Protein AF-A0A6B2G9L0-F1 (afdb_monomer_lite)

Secondary structure (DSSP, 8-state):
--HHHHHHHHHHHHHHHHHHHHHT-HHHHHHHHHHHHHTT-S-S--EE-GGGGTBTB---HHHHHHHHHHHHHTT--EEE--TTTTTTHHHHHHHHHGGGS-GGG-EE-

Foldseek 3Di:
DPPVVVVVVVVVVVVVVLVVVCVVPVVSVVVVVVVVVVVLQQDPDAAEQLVQLQPPHDDDLVVVLVVVVVCLVVRHAEYEDDCPSNNCSSVVSCVVNCVVDDPSSHHYD

Sequence (109 aa):
MYMIDFLFLVDRIIYLLILIVAINNTSLICNLFMSTLLEKFKSKIGLGTASFGGCYGNIELEECKKIIRYAFENNINYIDTSVWYGNGKSESYLGHILKEYNRDQFIIS

Radius of gyration: 19.84 Å; chains: 1; bounding box: 50×38×35 Å

Structure (mmCIF, N/CA/C/O backbone):
data_AF-A0A6B2G9L0-F1
#
_entry.id   AF-A0A6B2G9L0-F1
#
loop_
_atom_site.group_PDB
_atom_site.id
_atom_site.type_symbol
_atom_site.label_atom_id
_atom_site.label_alt_id
_atom_site.label_comp_id
_atom_site.label_asym_id
_atom_site.label_entity_id
_atom_site.label_seq_id
_atom_site.pdbx_PDB_ins_code
_atom_site.Cartn_x
_atom_site.Cartn_y
_atom_site.Cartn_z
_atom_site.occupancy
_atom_site.B_iso_or_equiv
_atom_site.auth_seq_id
_atom_site.auth_comp_id
_atom_site.auth_asym_id
_atom_site.auth_atom_id
_atom_site.pdbx_PDB_model_num
ATOM 1 N N . MET A 1 1 ? -32.874 -22.650 16.308 1.00 43.78 1 MET A N 1
ATOM 2 C CA . MET A 1 1 ? -32.684 -21.774 15.132 1.00 43.78 1 MET A CA 1
ATOM 3 C C . MET A 1 1 ? -33.485 -20.467 15.266 1.00 43.78 1 MET A C 1
ATOM 5 O O . MET A 1 1 ? -34.124 -20.060 14.319 1.00 43.78 1 MET A O 1
ATOM 9 N N . TYR A 1 2 ? -33.448 -19.811 16.439 1.00 42.41 2 TYR A N 1
ATOM 10 C CA . TYR A 1 2 ? -34.086 -18.497 16.695 1.00 42.41 2 TYR A CA 1
ATOM 11 C C . TYR A 1 2 ? -33.177 -17.545 17.502 1.00 42.41 2 TYR A C 1
ATOM 13 O O . TYR A 1 2 ? -33.537 -16.409 17.777 1.00 42.41 2 TYR A O 1
ATOM 21 N N . MET A 1 3 ? -31.990 -18.012 17.911 1.00 39.47 3 MET A N 1
ATOM 22 C CA . MET A 1 3 ? -31.081 -17.266 18.790 1.00 39.47 3 MET A CA 1
ATOM 23 C C . MET A 1 3 ? -30.074 -16.402 18.008 1.00 39.47 3 MET A C 1
ATOM 25 O O . MET A 1 3 ? -29.495 -15.484 18.573 1.00 39.47 3 MET A O 1
ATOM 29 N N . ILE A 1 4 ? -29.883 -16.680 16.711 1.00 48.12 4 ILE A N 1
ATOM 30 C CA . ILE A 1 4 ? -28.964 -15.943 15.825 1.00 48.12 4 ILE A CA 1
ATOM 31 C C . ILE A 1 4 ? -29.627 -14.660 15.290 1.00 48.12 4 ILE A C 1
ATOM 33 O O . ILE A 1 4 ? -28.970 -13.626 15.205 1.00 48.12 4 ILE A O 1
ATOM 37 N N . ASP A 1 5 ? -30.938 -14.681 15.033 1.00 47.25 5 ASP A N 1
ATOM 38 C CA . ASP A 1 5 ? -31.673 -13.511 14.526 1.00 47.25 5 ASP A CA 1
ATOM 39 C C . ASP A 1 5 ? -31.867 -12.416 15.588 1.00 47.25 5 ASP A C 1
ATOM 41 O O . ASP A 1 5 ? -31.912 -11.229 15.265 1.00 47.25 5 ASP A O 1
ATOM 45 N N . PHE A 1 6 ? -31.932 -12.794 16.871 1.00 47.47 6 PHE A N 1
ATOM 46 C CA . PHE A 1 6 ? -32.083 -11.837 17.969 1.00 47.47 6 PHE A CA 1
ATOM 47 C C . PHE A 1 6 ? -30.814 -10.998 18.174 1.00 47.47 6 PHE A C 1
ATOM 49 O O . PHE A 1 6 ? -30.910 -9.793 18.383 1.00 47.47 6 PHE A O 1
ATOM 56 N N . LEU A 1 7 ? -29.628 -11.604 18.035 1.00 48.19 7 LEU A N 1
ATOM 57 C CA . LEU A 1 7 ? -28.348 -10.895 18.136 1.00 48.19 7 LEU A CA 1
ATOM 58 C C . LEU A 1 7 ? -28.216 -9.834 17.027 1.00 48.19 7 LEU A C 1
ATOM 60 O O . LEU A 1 7 ? -27.923 -8.677 17.305 1.00 48.19 7 LEU A O 1
ATOM 64 N N . PHE A 1 8 ? -28.575 -10.200 15.791 1.00 51.59 8 PHE A N 1
ATOM 65 C CA . PHE A 1 8 ? -28.580 -9.290 14.639 1.00 51.59 8 PHE A CA 1
ATOM 66 C C . PHE A 1 8 ? -29.572 -8.126 14.776 1.00 51.59 8 PHE A C 1
ATOM 68 O O . PHE A 1 8 ? -29.307 -7.018 14.300 1.00 51.59 8 PHE A O 1
ATOM 75 N N . LEU A 1 9 ? -30.734 -8.363 15.391 1.00 50.47 9 LEU A N 1
ATOM 76 C CA . LEU A 1 9 ? -31.745 -7.329 15.609 1.00 50.47 9 LEU A CA 1
ATOM 77 C C . LEU A 1 9 ? -31.321 -6.356 16.719 1.00 50.47 9 LEU A C 1
ATOM 79 O O . LEU A 1 9 ? -31.486 -5.146 16.564 1.00 50.47 9 LEU A O 1
ATOM 83 N N . VAL A 1 10 ? -30.731 -6.872 17.802 1.00 58.75 10 VAL A N 1
ATOM 84 C CA . VAL A 1 10 ? -30.173 -6.059 18.892 1.00 58.75 10 VAL A CA 1
ATOM 85 C C . VAL A 1 10 ? -29.017 -5.197 18.380 1.00 58.75 10 VAL A C 1
ATOM 87 O O . VAL A 1 10 ? -29.003 -3.998 18.655 1.00 58.75 10 VAL A O 1
ATOM 90 N N . ASP A 1 11 ? -28.133 -5.744 17.542 1.00 61.69 11 ASP A N 1
ATOM 91 C CA . ASP A 1 11 ? -27.038 -4.988 16.923 1.00 61.69 11 ASP A CA 1
ATOM 92 C C . ASP A 1 11 ? -27.546 -3.826 16.064 1.00 61.69 11 ASP A C 1
ATOM 94 O O . ASP A 1 11 ? -27.031 -2.712 16.156 1.00 61.69 11 ASP A O 1
ATOM 98 N N . ARG A 1 12 ? -28.605 -4.037 15.270 1.00 62.16 12 ARG A N 1
ATOM 99 C CA . ARG A 1 12 ? -29.211 -2.970 14.454 1.00 62.16 12 ARG A CA 1
ATOM 100 C C . ARG A 1 12 ? -29.889 -1.892 15.293 1.00 62.16 12 ARG A C 1
ATOM 102 O O . ARG A 1 12 ? -29.802 -0.721 14.934 1.00 62.16 12 ARG A O 1
ATOM 109 N N . ILE A 1 13 ? -30.548 -2.261 16.392 1.00 65.69 13 ILE A N 1
ATOM 110 C CA . ILE A 1 13 ? -31.203 -1.310 17.304 1.00 65.69 13 ILE A CA 1
ATOM 111 C C . ILE A 1 13 ? -30.158 -0.473 18.047 1.00 65.69 13 ILE A C 1
ATOM 113 O O . ILE A 1 13 ? -30.314 0.744 18.145 1.00 65.69 13 ILE A O 1
ATOM 117 N N . ILE A 1 14 ? -29.066 -1.095 18.502 1.00 66.62 14 ILE A N 1
ATOM 118 C CA . ILE A 1 14 ? -27.924 -0.399 19.107 1.00 66.62 14 ILE A CA 1
ATOM 119 C C . ILE A 1 14 ? -27.280 0.547 18.088 1.00 66.62 14 ILE A C 1
ATOM 121 O O . ILE A 1 14 ? -27.052 1.711 18.407 1.00 66.62 14 ILE A O 1
ATOM 125 N N . TYR A 1 15 ? -27.071 0.105 16.843 1.00 64.38 15 TYR A N 1
ATOM 126 C CA . TYR A 1 15 ? -26.552 0.962 15.771 1.00 64.38 15 TYR A CA 1
ATOM 127 C C . TYR A 1 15 ? -27.458 2.165 15.488 1.00 64.38 15 TYR A C 1
ATOM 129 O O . TYR A 1 15 ? -26.967 3.278 15.305 1.00 64.38 15 TYR A O 1
ATOM 137 N N . LEU A 1 16 ? -28.780 1.960 15.478 1.00 64.19 16 LEU A N 1
ATOM 138 C CA . LEU A 1 16 ? -29.762 3.022 15.257 1.00 64.19 16 LEU A CA 1
ATOM 139 C C . LEU A 1 16 ? -29.772 4.027 16.420 1.00 64.19 16 LEU A C 1
ATOM 141 O O . LEU A 1 16 ? -29.799 5.231 16.183 1.00 64.19 16 LEU A O 1
ATOM 145 N N . LEU A 1 17 ? -29.690 3.549 17.667 1.00 62.47 17 LEU A N 1
ATOM 146 C CA . LEU A 1 17 ? -29.576 4.381 18.872 1.00 62.47 17 LEU A CA 1
ATOM 147 C C . LEU A 1 17 ? -28.271 5.187 18.895 1.00 62.47 17 LEU A C 1
ATOM 149 O O . LEU A 1 17 ? -28.304 6.383 19.184 1.00 62.47 17 LEU A O 1
ATOM 153 N N . ILE A 1 18 ? -27.141 4.569 18.536 1.00 63.91 18 ILE A N 1
ATOM 154 C CA . ILE A 1 18 ? -25.848 5.253 18.394 1.00 63.91 18 ILE A CA 1
ATOM 155 C C . ILE A 1 18 ? -25.937 6.325 17.305 1.00 63.91 18 ILE A C 1
ATOM 157 O O . ILE A 1 18 ? -25.505 7.449 17.545 1.00 63.91 18 ILE A O 1
ATOM 161 N N . LEU A 1 19 ? -26.555 6.038 16.151 1.00 62.78 19 LEU A N 1
ATOM 162 C CA . LEU A 1 19 ? -26.770 7.037 15.098 1.00 62.78 19 LEU A CA 1
ATOM 163 C C . LEU A 1 19 ? -27.640 8.207 15.579 1.00 62.78 19 LEU A C 1
ATOM 165 O O . LEU A 1 19 ? -27.283 9.355 15.345 1.00 62.78 19 LEU A O 1
ATOM 169 N N . ILE A 1 20 ? -28.755 7.939 16.266 1.00 62.97 20 ILE A N 1
ATOM 170 C CA . ILE A 1 20 ? -29.685 8.970 16.762 1.00 62.97 20 ILE A CA 1
ATOM 171 C C . ILE A 1 20 ? -29.006 9.892 17.788 1.00 62.97 20 ILE A C 1
ATOM 173 O O . ILE A 1 20 ? -29.200 11.108 17.751 1.00 62.97 20 ILE A O 1
ATOM 177 N N . VAL A 1 21 ? -28.182 9.339 18.684 1.00 60.59 21 VAL A N 1
ATOM 178 C CA . VAL A 1 21 ? -27.403 10.125 19.658 1.00 60.59 21 VAL A CA 1
ATOM 179 C C . VAL A 1 21 ? -26.272 10.893 18.969 1.00 60.59 21 VAL A C 1
ATOM 181 O O . VAL A 1 21 ? -26.017 12.048 19.308 1.00 60.59 21 VAL A O 1
ATOM 184 N N . ALA A 1 22 ? -25.625 10.290 17.972 1.00 58.19 22 ALA A N 1
ATOM 185 C CA . ALA A 1 22 ? -24.538 10.916 17.234 1.00 58.19 22 ALA A CA 1
ATOM 186 C C . ALA A 1 22 ? -25.035 12.084 16.354 1.00 58.19 22 ALA A C 1
ATOM 188 O O . ALA A 1 22 ? -24.404 13.135 16.351 1.00 58.19 22 ALA A O 1
ATOM 189 N N . ILE A 1 23 ? -26.202 11.984 15.701 1.00 63.62 23 ILE A N 1
ATOM 190 C CA . ILE A 1 23 ? -26.787 13.055 14.858 1.00 63.62 23 ILE A CA 1
ATOM 191 C C . ILE A 1 23 ? -26.935 14.393 15.604 1.00 63.62 23 ILE A C 1
ATOM 193 O O . ILE A 1 23 ? -26.772 15.449 14.997 1.00 63.62 23 ILE A O 1
ATOM 197 N N . ASN A 1 24 ? -27.163 14.372 16.920 1.00 64.56 24 ASN A N 1
ATOM 198 C CA . ASN A 1 24 ? -27.297 15.587 17.733 1.00 64.56 24 ASN A CA 1
ATOM 199 C C . ASN A 1 24 ? -25.967 16.113 18.300 1.00 64.56 24 ASN A C 1
ATOM 201 O O . ASN A 1 24 ? -25.951 17.133 18.989 1.00 64.56 24 ASN A O 1
ATOM 205 N N . ASN A 1 25 ? -24.850 15.427 18.042 1.00 70.69 25 ASN A N 1
ATOM 206 C CA . ASN A 1 25 ? -23.536 15.808 18.535 1.00 70.69 25 ASN A CA 1
ATOM 207 C C . ASN A 1 25 ? -22.451 15.506 17.493 1.00 70.69 25 ASN A C 1
ATOM 209 O O . ASN A 1 25 ? -21.832 14.440 17.484 1.00 70.69 25 ASN A O 1
ATOM 213 N N . THR A 1 26 ? -22.177 16.494 16.642 1.00 73.44 26 THR A N 1
ATOM 214 C CA . THR A 1 26 ? -21.199 16.414 15.548 1.00 73.44 26 THR A CA 1
ATOM 215 C C . THR A 1 26 ? -19.819 15.946 16.018 1.00 73.44 26 THR A C 1
ATOM 217 O O . THR A 1 26 ? -19.146 15.207 15.306 1.00 73.44 26 THR A O 1
ATOM 220 N N . SER A 1 27 ? -19.406 16.308 17.240 1.00 77.00 27 SER A N 1
ATOM 221 C CA . SER A 1 27 ? -18.126 15.860 17.805 1.00 77.00 27 SER A CA 1
ATOM 222 C C . SER A 1 27 ? -18.099 14.355 18.096 1.00 77.00 27 SER A C 1
ATOM 224 O O . SER A 1 27 ? -17.088 13.697 17.857 1.00 77.00 27 SER A O 1
ATOM 226 N N . LEU A 1 28 ? -19.224 13.787 18.540 1.00 77.44 28 LEU A N 1
ATOM 227 C CA . LEU A 1 28 ? -19.356 12.359 18.809 1.00 77.44 28 LEU A CA 1
ATOM 228 C C . LEU A 1 28 ? -19.338 11.551 17.502 1.00 77.44 28 LEU A C 1
ATOM 230 O O . LEU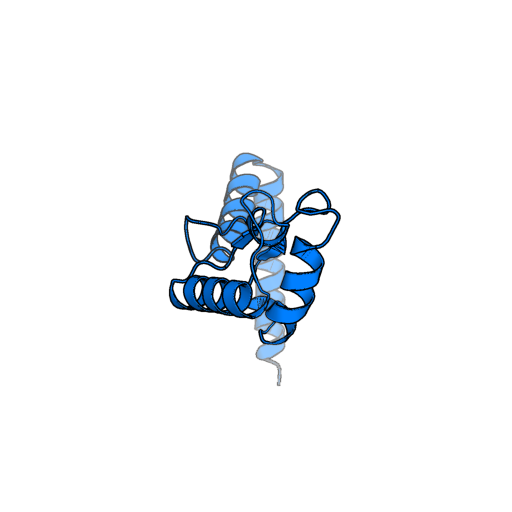 A 1 28 ? -18.645 10.538 17.441 1.00 77.44 28 LEU A O 1
ATOM 234 N N . ILE A 1 29 ? -20.008 12.033 16.442 1.00 77.62 29 ILE A N 1
ATOM 235 C CA . ILE A 1 29 ? -19.933 11.429 15.095 1.00 77.62 29 ILE A CA 1
ATOM 236 C C . ILE A 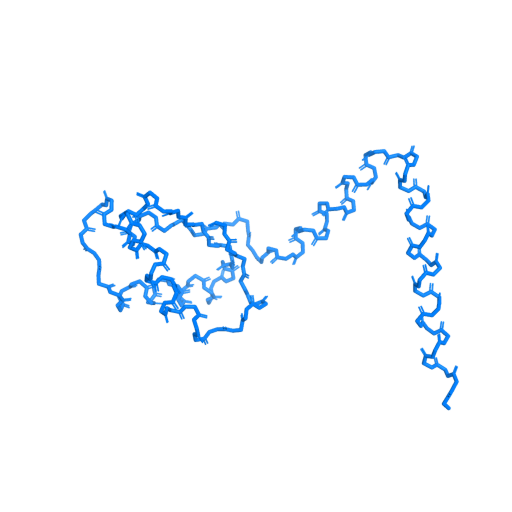1 29 ? -18.492 11.400 14.605 1.00 77.62 29 ILE A C 1
ATOM 238 O O . ILE A 1 29 ? -18.011 10.347 14.189 1.00 77.62 29 ILE A O 1
ATOM 242 N N . CYS A 1 30 ? -17.804 12.543 14.660 1.00 73.75 30 CYS A N 1
ATOM 243 C CA . CYS A 1 30 ? -16.421 12.637 14.215 1.00 73.75 30 CYS A CA 1
ATOM 244 C C . CYS A 1 30 ? -15.533 11.650 14.978 1.00 73.75 30 CYS A C 1
ATOM 246 O O . CYS A 1 30 ? -14.736 10.959 14.358 1.00 73.75 30 CYS A O 1
ATOM 248 N N . ASN A 1 31 ? -15.710 11.510 16.294 1.00 78.19 31 ASN A N 1
ATOM 249 C CA . ASN A 1 31 ? -14.911 10.582 17.094 1.00 78.19 31 ASN A CA 1
ATOM 250 C C . ASN A 1 31 ? -15.187 9.108 16.763 1.00 78.19 31 ASN A C 1
ATOM 252 O O . ASN A 1 31 ? -14.235 8.347 16.623 1.00 78.19 31 ASN A O 1
ATOM 256 N N . LEU A 1 32 ? -16.452 8.708 16.589 1.00 79.75 32 LEU A N 1
ATOM 257 C CA . LEU A 1 32 ? -16.825 7.340 16.188 1.00 79.75 32 LEU A CA 1
ATOM 258 C C . LEU A 1 32 ? -16.350 6.997 14.769 1.00 79.75 32 LEU A C 1
ATOM 260 O O . LEU A 1 32 ? -15.872 5.892 14.502 1.00 79.75 32 LEU A O 1
ATOM 264 N N . PHE A 1 33 ? -16.464 7.948 13.842 1.00 80.31 33 PHE A N 1
ATOM 265 C CA . PHE A 1 33 ? -15.959 7.777 12.484 1.00 80.31 33 PHE A CA 1
ATOM 266 C C . PHE A 1 33 ? -14.430 7.678 12.475 1.00 80.31 33 PHE A C 1
ATOM 268 O O . PHE A 1 33 ? -13.870 6.783 11.850 1.00 80.31 33 PHE A O 1
ATOM 275 N N . MET A 1 34 ? -13.741 8.544 13.220 1.00 77.62 34 MET A N 1
ATOM 276 C CA . MET A 1 34 ? -12.285 8.495 13.319 1.00 77.62 34 MET A CA 1
ATOM 277 C C . MET A 1 34 ? -11.799 7.230 14.025 1.00 77.62 34 MET A C 1
ATOM 279 O O . MET A 1 34 ? -10.812 6.662 13.576 1.00 77.62 34 MET A O 1
ATOM 283 N N . SER A 1 35 ? -12.473 6.739 15.071 1.00 79.88 35 SER A N 1
ATOM 284 C CA . SER A 1 35 ? -12.061 5.504 15.753 1.00 79.88 35 SER A CA 1
ATOM 285 C C . SER A 1 35 ? -12.161 4.291 14.829 1.00 79.88 35 SER A C 1
ATOM 287 O O . SER A 1 35 ? -11.197 3.544 14.695 1.00 79.88 35 SER A O 1
ATOM 289 N N . THR A 1 36 ? -13.277 4.150 14.112 1.00 80.75 36 THR A N 1
ATOM 290 C CA . THR A 1 36 ? -13.470 3.064 13.134 1.00 80.75 36 THR A CA 1
ATOM 291 C C . THR A 1 36 ? -12.524 3.167 11.938 1.00 80.75 36 THR A C 1
ATOM 293 O O . THR A 1 36 ? -12.093 2.150 11.394 1.00 80.75 36 THR A O 1
ATOM 296 N N . LEU A 1 37 ? -12.167 4.384 11.518 1.00 77.25 37 LEU A N 1
ATOM 297 C CA . LEU A 1 37 ? -11.182 4.588 10.460 1.00 77.25 37 LEU A CA 1
ATOM 298 C C . LEU A 1 37 ? -9.772 4.223 10.942 1.00 77.25 37 LEU A C 1
ATOM 300 O O . LEU A 1 37 ? -9.067 3.503 10.241 1.00 77.25 37 LEU A O 1
ATOM 304 N N . LEU A 1 38 ? -9.388 4.669 12.142 1.00 78.56 38 LEU A N 1
ATOM 305 C CA . LEU A 1 38 ? -8.084 4.403 12.754 1.00 78.56 38 LEU A CA 1
ATOM 306 C C . LEU A 1 38 ? -7.861 2.914 13.030 1.00 78.56 38 LEU A C 1
ATOM 308 O O . LEU A 1 38 ? -6.743 2.446 12.852 1.00 78.56 38 LEU A O 1
ATOM 312 N N . GLU A 1 39 ? -8.904 2.155 13.373 1.00 84.19 39 GLU A N 1
ATOM 313 C CA . GLU A 1 39 ? -8.826 0.693 13.533 1.00 84.19 39 GLU A CA 1
ATOM 314 C C . GLU A 1 39 ? -8.361 -0.037 12.262 1.00 84.19 39 GLU A C 1
ATOM 316 O O . GLU A 1 39 ? -7.801 -1.131 12.347 1.00 84.19 39 GLU A O 1
ATOM 321 N N . LYS A 1 40 ? -8.541 0.557 11.073 1.00 88.00 40 LYS A N 1
ATOM 322 C CA . LYS A 1 40 ? -8.049 -0.029 9.816 1.00 88.00 40 LYS A CA 1
ATOM 323 C C . LYS A 1 40 ? -6.545 0.167 9.618 1.00 88.00 40 LYS A C 1
ATOM 325 O O . LYS A 1 40 ? -5.923 -0.612 8.891 1.00 88.00 40 LYS A O 1
ATOM 330 N N . PHE A 1 41 ? -5.955 1.196 10.223 1.00 93.00 41 PHE A N 1
ATOM 331 C CA . PHE A 1 41 ? -4.526 1.480 10.117 1.00 93.00 41 PHE A CA 1
ATOM 332 C C . PHE A 1 41 ? -3.770 0.704 11.192 1.00 93.00 41 PHE A C 1
ATOM 334 O O . PHE A 1 41 ? -3.986 0.881 12.387 1.00 93.00 41 PHE A O 1
ATOM 341 N N . LYS A 1 42 ? -2.837 -0.145 10.767 1.00 94.12 42 LYS A N 1
ATOM 342 C CA . LYS A 1 42 ? -2.029 -0.969 11.677 1.00 94.12 42 LYS A CA 1
ATOM 343 C C . LYS A 1 42 ? -0.768 -0.260 12.175 1.00 94.12 42 LYS A C 1
ATOM 345 O O . LYS A 1 42 ?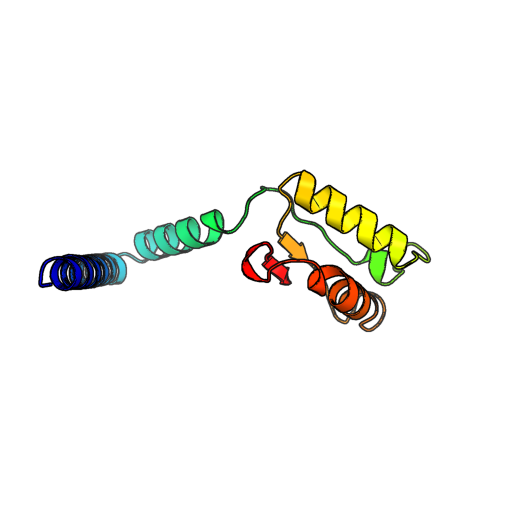 -0.122 -0.735 13.105 1.00 94.12 42 LYS A O 1
ATOM 350 N N . SER A 1 43 ? -0.428 0.881 11.580 1.00 94.75 43 SER A N 1
ATOM 351 C CA . SER A 1 43 ? 0.735 1.690 11.933 1.00 94.75 43 SER A CA 1
ATOM 352 C C . SER A 1 43 ? 0.408 3.179 11.860 1.00 94.75 43 SER A C 1
ATOM 354 O O . SER A 1 43 ? -0.442 3.607 11.082 1.00 94.75 43 SER A O 1
ATOM 356 N N . LYS A 1 44 ? 1.131 3.981 12.654 1.00 94.00 44 LYS A N 1
ATOM 357 C CA . LYS A 1 44 ? 1.142 5.451 12.544 1.00 94.00 44 LYS A CA 1
ATOM 358 C C . LYS A 1 44 ? 1.974 5.946 11.353 1.00 94.00 44 LYS A C 1
ATOM 360 O O . LYS A 1 44 ? 2.001 7.143 11.088 1.00 94.00 44 LYS A O 1
ATOM 365 N N . ILE A 1 45 ? 2.685 5.039 10.683 1.00 95.50 45 ILE A N 1
ATOM 366 C CA . ILE A 1 45 ? 3.534 5.300 9.521 1.00 95.50 45 ILE A CA 1
ATOM 367 C C . ILE A 1 45 ? 2.875 4.674 8.291 1.00 95.50 45 ILE A C 1
ATOM 369 O O . ILE A 1 45 ? 2.404 3.539 8.347 1.00 95.50 45 ILE A O 1
ATOM 373 N N . GLY A 1 46 ? 2.873 5.420 7.187 1.00 96.94 46 GLY A N 1
ATOM 374 C CA . GLY A 1 46 ? 2.474 4.959 5.859 1.00 96.94 46 GLY A CA 1
ATOM 375 C C . GLY A 1 46 ? 3.664 4.831 4.908 1.00 96.94 46 GLY A C 1
ATOM 376 O O . G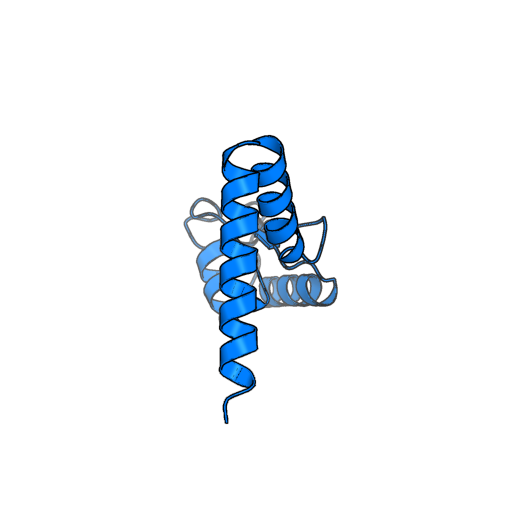LY A 1 46 ? 4.723 5.412 5.148 1.00 96.94 46 GLY A O 1
ATOM 377 N N . LEU A 1 47 ? 3.478 4.093 3.816 1.00 98.25 47 LEU A N 1
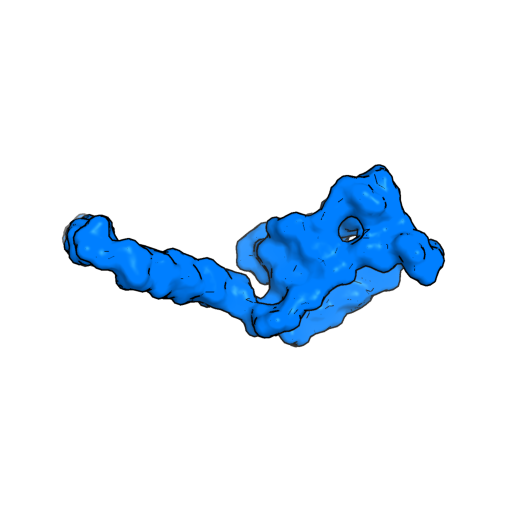ATOM 378 C CA . LEU A 1 47 ? 4.465 3.934 2.753 1.00 98.25 47 LEU A CA 1
ATOM 379 C C . LEU A 1 47 ? 4.093 4.792 1.536 1.00 98.25 47 LEU A C 1
ATOM 381 O O . LEU A 1 47 ? 3.127 4.493 0.841 1.00 98.25 47 LEU A O 1
ATOM 385 N N . GLY A 1 48 ? 4.891 5.821 1.248 1.00 98.00 48 GLY A N 1
ATOM 386 C CA . GLY A 1 48 ? 4.795 6.584 -0.000 1.00 98.00 48 GLY A CA 1
ATOM 387 C C . GLY A 1 48 ? 5.559 5.911 -1.141 1.00 98.00 48 GLY A C 1
ATOM 388 O O . GLY A 1 48 ? 6.673 5.424 -0.942 1.00 98.00 48 GLY A O 1
ATOM 389 N N . THR A 1 49 ? 4.984 5.902 -2.346 1.00 98.12 49 THR A N 1
ATOM 390 C CA . THR A 1 49 ? 5.507 5.117 -3.485 1.00 98.12 49 THR A CA 1
ATOM 391 C C . THR A 1 49 ? 5.964 5.955 -4.684 1.00 98.12 49 THR A C 1
ATOM 393 O O . THR A 1 49 ? 6.102 5.440 -5.795 1.00 98.12 49 THR A O 1
ATOM 396 N N . ALA A 1 50 ? 6.273 7.241 -4.489 1.00 97.19 50 ALA A N 1
ATOM 397 C CA . ALA A 1 50 ? 6.830 8.095 -5.547 1.00 97.19 50 ALA A CA 1
ATOM 398 C C . ALA A 1 50 ? 8.137 7.533 -6.145 1.00 97.19 50 ALA A C 1
ATOM 400 O O . ALA A 1 50 ? 8.364 7.596 -7.355 1.00 97.19 50 ALA A O 1
ATOM 401 N N . SER A 1 51 ? 8.975 6.898 -5.317 1.00 96.81 51 SER A N 1
ATOM 402 C CA . SER A 1 51 ? 10.202 6.222 -5.758 1.00 96.81 51 SER A CA 1
ATOM 403 C C . SER A 1 51 ? 9.940 5.090 -6.756 1.00 96.81 51 SER A C 1
ATOM 405 O O . SER A 1 51 ? 10.753 4.886 -7.652 1.00 96.81 51 SER A O 1
ATOM 407 N N . PHE A 1 52 ? 8.790 4.409 -6.683 1.00 97.81 52 PHE A N 1
ATOM 408 C CA . PHE A 1 52 ? 8.434 3.325 -7.612 1.00 97.81 52 PHE A CA 1
ATOM 409 C C . PHE A 1 52 ? 8.164 3.866 -9.022 1.00 97.81 52 PHE A C 1
ATOM 411 O O . PHE A 1 52 ? 8.441 3.205 -10.024 1.00 97.81 52 PHE A O 1
ATOM 418 N N . GLY A 1 53 ? 7.694 5.114 -9.100 1.00 95.44 53 GLY A N 1
ATOM 419 C CA . GLY A 1 53 ? 7.545 5.864 -10.343 1.00 95.44 53 GLY A CA 1
ATOM 420 C C . GLY A 1 53 ? 8.868 6.324 -10.963 1.00 95.44 53 GLY A C 1
ATOM 421 O O . GLY A 1 53 ? 8.878 6.781 -12.102 1.00 95.44 53 GLY A O 1
ATOM 422 N N . GLY A 1 54 ? 9.990 6.187 -10.253 1.00 94.56 54 GLY A N 1
ATOM 423 C CA . GLY A 1 54 ? 11.306 6.616 -10.720 1.00 94.56 54 GLY A CA 1
ATOM 424 C C . GLY A 1 54 ? 11.680 8.057 -10.358 1.00 94.56 54 GLY A C 1
ATOM 425 O O . GLY A 1 54 ? 12.673 8.564 -10.874 1.00 94.56 54 GLY A O 1
ATOM 426 N N . CYS A 1 55 ? 10.932 8.718 -9.461 1.00 91.19 55 CYS A N 1
ATOM 427 C CA . CYS A 1 55 ? 11.190 10.107 -9.046 1.00 91.19 55 CYS A CA 1
ATOM 428 C C . CYS A 1 55 ? 12.600 10.339 -8.472 1.00 91.19 55 CYS A C 1
ATOM 430 O O . CYS A 1 55 ? 13.088 11.465 -8.497 1.00 91.19 55 CYS A O 1
ATOM 432 N N . TYR A 1 56 ? 13.254 9.285 -7.978 1.00 92.25 56 TYR A N 1
ATOM 433 C CA . TYR A 1 56 ? 14.586 9.338 -7.365 1.00 92.25 56 TYR A CA 1
ATOM 434 C C . TYR A 1 56 ? 15.589 8.392 -8.041 1.00 92.25 56 TYR A C 1
ATOM 436 O O . TYR A 1 56 ? 16.573 7.985 -7.429 1.00 92.25 56 TYR A O 1
ATOM 444 N N . GLY A 1 57 ? 15.334 8.026 -9.298 1.00 93.19 57 GLY A N 1
ATOM 445 C CA . GLY A 1 57 ? 16.110 7.031 -10.036 1.00 93.19 57 GLY A CA 1
ATOM 446 C C . GLY A 1 57 ? 15.318 5.756 -10.305 1.00 93.19 57 GLY A C 1
ATOM 447 O O . GLY A 1 57 ? 14.259 5.518 -9.726 1.00 93.19 57 GLY A O 1
ATOM 448 N N . ASN A 1 58 ? 15.818 4.942 -11.235 1.00 92.81 58 ASN A N 1
ATOM 449 C CA . ASN A 1 58 ? 15.140 3.712 -11.624 1.00 92.81 58 ASN A CA 1
ATOM 450 C C . ASN A 1 58 ? 15.192 2.669 -10.506 1.00 92.81 58 ASN A C 1
ATOM 452 O O . ASN A 1 58 ? 16.242 2.415 -9.924 1.00 92.81 58 ASN A O 1
ATOM 456 N N . ILE A 1 59 ? 14.049 2.027 -10.280 1.00 96.69 59 ILE A N 1
ATOM 457 C CA . ILE A 1 59 ? 13.891 0.884 -9.389 1.00 96.69 59 ILE A CA 1
ATOM 458 C C . ILE A 1 59 ? 13.192 -0.248 -10.144 1.00 96.69 59 ILE A C 1
ATOM 460 O O . ILE A 1 59 ? 12.279 -0.024 -10.951 1.00 96.69 59 ILE A O 1
ATOM 464 N N . GLU A 1 60 ? 13.666 -1.467 -9.919 1.00 97.25 60 GLU A N 1
ATOM 465 C CA . GLU A 1 60 ? 13.107 -2.672 -10.521 1.00 97.25 60 GLU A CA 1
ATOM 466 C C . GLU A 1 60 ? 11.902 -3.178 -9.724 1.00 97.25 60 GLU A C 1
ATOM 468 O O . GLU A 1 60 ? 11.819 -3.002 -8.507 1.00 97.25 60 GLU A O 1
ATOM 473 N N . LEU A 1 61 ? 10.972 -3.849 -10.409 1.00 97.69 61 LEU A N 1
ATOM 474 C CA . LEU A 1 61 ? 9.742 -4.368 -9.803 1.00 97.69 61 LEU A CA 1
ATOM 475 C C . LEU A 1 61 ? 10.018 -5.300 -8.612 1.00 97.69 61 LEU A C 1
ATOM 477 O O . LEU A 1 61 ? 9.316 -5.239 -7.606 1.00 97.69 61 LEU A O 1
ATOM 481 N N . GLU A 1 62 ? 11.048 -6.143 -8.709 1.00 98.00 62 GLU A N 1
ATOM 482 C CA . GLU A 1 62 ? 11.422 -7.070 -7.635 1.00 98.00 62 GLU A CA 1
ATOM 483 C C . GLU A 1 62 ? 11.923 -6.349 -6.379 1.00 98.00 62 GLU A 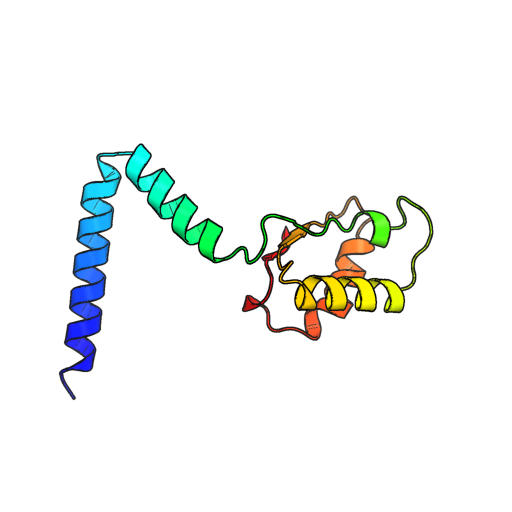C 1
ATOM 485 O O . GLU A 1 62 ? 11.679 -6.805 -5.264 1.00 98.00 62 GLU A O 1
ATOM 490 N N . GLU A 1 63 ? 12.557 -5.186 -6.523 1.00 98.19 63 GLU A N 1
ATOM 491 C CA . GLU A 1 63 ? 12.960 -4.388 -5.366 1.00 98.19 63 GLU A CA 1
ATOM 492 C C . GLU A 1 63 ? 11.744 -3.716 -4.716 1.00 98.19 63 GLU A C 1
ATOM 494 O O . GLU A 1 63 ? 11.588 -3.748 -3.495 1.00 98.19 63 GLU A O 1
ATOM 499 N N . CYS A 1 64 ? 10.803 -3.218 -5.526 1.00 98.25 64 CYS A N 1
ATOM 500 C CA . CYS A 1 64 ? 9.516 -2.732 -5.030 1.00 98.25 64 CYS A CA 1
ATOM 501 C C . CYS A 1 64 ? 8.746 -3.820 -4.260 1.00 98.25 64 CYS A C 1
ATOM 503 O O . CYS A 1 64 ? 8.190 -3.531 -3.200 1.00 98.25 64 CYS A O 1
ATOM 505 N N . LYS A 1 65 ? 8.752 -5.078 -4.731 1.00 98.50 65 LYS A N 1
ATOM 506 C CA . LYS A 1 65 ? 8.148 -6.217 -4.011 1.00 98.50 65 LYS A CA 1
ATOM 507 C C . LYS A 1 65 ? 8.753 -6.414 -2.628 1.00 98.50 65 LYS A C 1
ATOM 509 O O . LYS A 1 65 ? 8.010 -6.577 -1.661 1.00 98.50 65 LYS A O 1
ATOM 514 N N . LYS A 1 66 ? 10.086 -6.377 -2.513 1.00 98.56 66 LYS A N 1
ATOM 515 C CA . LYS A 1 66 ? 10.775 -6.507 -1.218 1.00 98.56 66 LYS A CA 1
ATOM 516 C C . LYS A 1 66 ? 10.376 -5.391 -0.257 1.00 98.56 66 LYS A C 1
ATOM 518 O O . LYS A 1 66 ? 10.115 -5.673 0.908 1.00 98.56 66 LYS A O 1
ATOM 523 N N . ILE A 1 67 ? 10.270 -4.154 -0.748 1.00 98.31 67 ILE A N 1
ATOM 524 C CA . ILE A 1 67 ? 9.837 -3.003 0.058 1.00 98.31 67 ILE A CA 1
ATOM 525 C C . ILE A 1 67 ? 8.406 -3.204 0.575 1.00 98.31 67 ILE A C 1
ATOM 527 O O . ILE A 1 67 ? 8.162 -3.013 1.765 1.00 98.31 67 ILE A O 1
ATOM 531 N N . ILE A 1 68 ? 7.472 -3.632 -0.284 1.00 98.38 68 ILE A N 1
ATOM 532 C CA . ILE A 1 68 ? 6.083 -3.909 0.124 1.00 98.38 68 ILE A CA 1
ATOM 533 C C . ILE A 1 68 ? 6.020 -5.040 1.152 1.00 98.38 68 ILE A C 1
ATOM 535 O O . ILE A 1 68 ? 5.365 -4.891 2.184 1.00 98.38 68 ILE A O 1
ATOM 539 N N . ARG A 1 69 ? 6.741 -6.144 0.920 1.00 98.38 69 ARG A N 1
ATOM 540 C CA . ARG A 1 69 ? 6.819 -7.249 1.882 1.00 98.38 69 ARG A CA 1
ATOM 541 C C . ARG A 1 69 ? 7.331 -6.765 3.238 1.00 98.38 69 ARG A C 1
ATOM 543 O O . ARG A 1 69 ? 6.682 -7.020 4.247 1.00 98.38 69 ARG A O 1
ATOM 550 N N . TYR A 1 70 ? 8.439 -6.026 3.250 1.00 98.38 70 TYR A N 1
ATOM 551 C CA . TYR A 1 70 ? 9.022 -5.486 4.475 1.00 98.38 70 TYR A CA 1
ATOM 552 C C . TYR A 1 70 ? 8.055 -4.547 5.210 1.00 98.38 70 TYR A C 1
ATOM 554 O O . TYR A 1 70 ? 7.934 -4.614 6.433 1.00 98.38 70 TYR A O 1
ATOM 562 N N . ALA A 1 71 ? 7.327 -3.695 4.480 1.00 98.19 71 ALA A N 1
ATOM 563 C CA . ALA A 1 71 ? 6.313 -2.821 5.062 1.00 98.19 71 ALA A CA 1
ATOM 564 C C . ALA A 1 71 ? 5.212 -3.631 5.771 1.00 98.19 71 ALA A C 1
ATOM 566 O O . ALA A 1 71 ? 4.902 -3.364 6.933 1.00 98.19 71 ALA A O 1
ATOM 567 N N . PHE A 1 72 ? 4.680 -4.668 5.119 1.00 97.69 72 PHE A N 1
ATOM 568 C CA . PHE A 1 72 ? 3.635 -5.518 5.697 1.00 97.69 72 PHE A CA 1
ATOM 569 C C . PHE A 1 72 ? 4.123 -6.342 6.893 1.00 97.69 72 PHE A C 1
ATOM 571 O O . PHE A 1 72 ? 3.405 -6.432 7.889 1.00 97.69 72 PHE A O 1
ATOM 578 N N . GLU A 1 73 ? 5.349 -6.871 6.848 1.00 97.56 73 GLU A N 1
ATOM 579 C CA . GLU A 1 73 ? 5.993 -7.550 7.986 1.00 97.56 73 GLU A CA 1
ATOM 580 C C . GLU A 1 73 ? 6.144 -6.627 9.209 1.00 97.56 73 GLU A C 1
ATOM 582 O O . GLU A 1 73 ? 6.107 -7.092 10.347 1.00 97.56 73 GLU A O 1
ATOM 587 N N . ASN A 1 74 ? 6.234 -5.312 8.990 1.00 97.62 74 ASN A N 1
ATOM 588 C CA . ASN A 1 74 ? 6.337 -4.290 10.034 1.00 97.62 74 ASN A CA 1
ATOM 589 C C . ASN A 1 74 ? 5.008 -3.562 10.319 1.00 97.62 74 ASN A C 1
ATOM 591 O O . ASN A 1 74 ? 5.008 -2.459 10.867 1.00 97.62 74 ASN A O 1
ATOM 595 N N . ASN A 1 75 ? 3.864 -4.166 9.975 1.00 96.38 75 ASN A N 1
ATOM 596 C CA . ASN A 1 75 ? 2.517 -3.622 10.205 1.00 96.38 75 ASN A CA 1
ATOM 597 C C . ASN A 1 75 ? 2.219 -2.278 9.503 1.00 96.38 75 ASN A C 1
ATOM 599 O O . ASN A 1 75 ? 1.250 -1.601 9.845 1.00 96.38 75 ASN A O 1
ATOM 603 N N . ILE A 1 76 ? 3.001 -1.884 8.497 1.00 98.12 76 ILE A N 1
ATOM 604 C CA . ILE A 1 76 ? 2.723 -0.706 7.667 1.00 98.12 76 ILE A CA 1
ATOM 605 C C . ILE A 1 76 ? 1.778 -1.136 6.551 1.00 98.12 76 ILE A C 1
ATOM 607 O O . ILE A 1 76 ? 2.207 -1.711 5.559 1.00 98.12 76 ILE A O 1
ATOM 611 N N . ASN A 1 77 ? 0.482 -0.874 6.715 1.00 97.06 77 ASN A N 1
ATOM 612 C CA . ASN A 1 77 ? -0.545 -1.318 5.771 1.00 97.06 77 ASN A CA 1
ATOM 613 C C . ASN A 1 77 ? -1.194 -0.191 4.955 1.00 97.06 77 ASN A C 1
ATOM 615 O O . ASN A 1 77 ? -2.089 -0.474 4.163 1.00 97.06 77 ASN A O 1
ATOM 619 N N . TYR A 1 78 ? -0.775 1.060 5.146 1.00 97.94 78 TYR A N 1
ATOM 620 C CA . TYR A 1 78 ? -1.213 2.189 4.328 1.00 97.94 78 TYR A CA 1
ATOM 621 C C . TYR A 1 78 ? -0.181 2.493 3.247 1.00 97.94 78 TYR A C 1
ATOM 623 O O . TYR A 1 78 ? 0.986 2.737 3.561 1.00 97.94 78 TYR A O 1
ATOM 631 N N . ILE A 1 79 ? -0.620 2.476 1.992 1.00 98.38 79 ILE A N 1
ATOM 632 C CA . ILE A 1 79 ? 0.202 2.711 0.807 1.00 98.38 79 ILE A CA 1
ATOM 633 C C . ILE A 1 79 ? -0.363 3.923 0.065 1.00 98.38 79 ILE A C 1
ATOM 635 O O . ILE A 1 79 ? -1.528 3.922 -0.318 1.00 98.38 79 ILE A O 1
ATOM 639 N N . ASP A 1 80 ? 0.472 4.933 -0.151 1.00 98.38 80 ASP A N 1
ATOM 640 C CA . ASP A 1 80 ? 0.144 6.130 -0.928 1.00 98.38 80 ASP A CA 1
ATOM 641 C C . ASP A 1 80 ? 0.765 6.035 -2.323 1.00 98.38 80 ASP A C 1
ATOM 643 O O . ASP A 1 80 ? 1.968 5.764 -2.465 1.00 98.38 80 ASP A O 1
ATOM 647 N N . THR A 1 81 ? -0.048 6.248 -3.356 1.00 98.19 81 THR A N 1
ATOM 648 C CA . THR A 1 81 ? 0.389 6.314 -4.749 1.00 98.19 81 THR A CA 1
ATOM 649 C C . THR A 1 81 ? -0.327 7.428 -5.516 1.00 98.19 81 THR A C 1
ATOM 651 O O . THR A 1 81 ? -1.161 8.152 -4.987 1.00 98.19 81 THR A O 1
ATOM 654 N N . SER A 1 82 ? 0.059 7.642 -6.772 1.00 97.50 82 SER A N 1
ATOM 655 C CA . SER A 1 82 ? -0.563 8.642 -7.636 1.00 97.50 82 SER A CA 1
ATOM 656 C C . SER A 1 82 ? -0.221 8.379 -9.095 1.00 97.50 82 SER A C 1
ATOM 658 O O . SER A 1 82 ? 0.905 7.985 -9.413 1.00 97.50 82 SER A O 1
ATOM 660 N N . VAL A 1 83 ? -1.132 8.739 -10.000 1.00 96.62 83 VAL A N 1
ATOM 661 C CA . VAL A 1 83 ? -0.864 8.804 -11.445 1.00 96.62 83 VAL A CA 1
ATOM 662 C C . VAL A 1 83 ? 0.364 9.666 -11.774 1.00 96.62 83 VAL A C 1
ATOM 664 O O . VAL A 1 83 ? 1.095 9.383 -12.723 1.00 96.62 83 VAL A O 1
ATOM 667 N N . TRP A 1 84 ? 0.665 10.683 -10.961 1.00 96.56 84 TRP A N 1
ATOM 668 C CA . TRP A 1 84 ? 1.829 11.551 -11.166 1.00 96.56 84 TRP A CA 1
ATOM 669 C C . TRP A 1 84 ? 3.162 10.879 -10.822 1.00 96.56 84 TRP A C 1
ATOM 671 O O . TRP A 1 84 ? 4.219 11.349 -11.248 1.00 96.56 84 TRP A O 1
ATOM 681 N N . TYR A 1 85 ? 3.146 9.754 -10.107 1.00 97.00 85 TYR A N 1
ATOM 682 C CA . TYR A 1 85 ? 4.349 9.009 -9.752 1.00 97.00 85 TYR A CA 1
ATOM 683 C C . TYR A 1 85 ? 4.793 8.145 -10.937 1.00 97.00 85 TYR A C 1
ATOM 685 O O . TYR A 1 85 ? 4.475 6.956 -11.049 1.00 97.00 85 TYR A O 1
ATOM 693 N N . GLY A 1 86 ? 5.546 8.769 -11.845 1.00 94.44 86 GLY A N 1
ATOM 694 C CA . GLY A 1 86 ? 6.064 8.116 -13.045 1.00 94.44 86 GLY A CA 1
ATOM 695 C C . GLY A 1 86 ? 4.996 7.853 -14.105 1.00 94.44 86 GLY A C 1
ATOM 696 O O . GLY A 1 86 ? 5.059 6.821 -14.768 1.00 94.44 86 GLY A O 1
ATOM 697 N N . ASN A 1 87 ? 4.008 8.747 -14.245 1.00 95.75 87 ASN A N 1
ATOM 698 C CA . ASN A 1 87 ? 2.921 8.646 -15.230 1.00 95.75 87 ASN A CA 1
ATOM 699 C C . ASN A 1 87 ? 2.173 7.294 -15.160 1.00 95.75 87 ASN A C 1
ATOM 701 O O . ASN A 1 87 ? 2.057 6.578 -16.153 1.00 95.75 87 ASN A O 1
ATOM 705 N N . GLY A 1 88 ? 1.749 6.908 -13.952 1.00 96.19 88 GLY A N 1
ATOM 706 C CA . GLY A 1 88 ? 1.067 5.640 -13.661 1.00 96.19 88 GLY A CA 1
ATOM 707 C C . GLY A 1 88 ? 1.992 4.434 -13.451 1.00 96.19 88 GLY A C 1
ATOM 708 O O . GLY A 1 88 ? 1.519 3.339 -13.143 1.00 96.19 88 GLY A O 1
ATOM 709 N N . LYS A 1 89 ? 3.319 4.590 -13.575 1.00 96.94 89 LYS A N 1
ATOM 710 C CA . LYS A 1 89 ? 4.273 3.492 -13.335 1.00 96.94 89 LYS A CA 1
ATOM 711 C C . LYS A 1 89 ? 4.189 2.950 -11.905 1.00 96.94 89 LYS A C 1
ATOM 713 O O . LYS A 1 89 ? 4.202 1.733 -11.732 1.00 96.94 89 LYS A O 1
ATOM 718 N N . SER A 1 90 ? 4.079 3.827 -10.903 1.00 98.19 90 SER A N 1
ATOM 719 C CA . SER A 1 90 ? 3.955 3.408 -9.500 1.00 98.19 90 SER A CA 1
ATOM 720 C C . SER A 1 90 ? 2.699 2.558 -9.265 1.00 98.19 90 SER A C 1
ATOM 722 O O . SER A 1 90 ? 2.791 1.446 -8.743 1.00 98.19 90 SER A O 1
ATOM 724 N N . GLU A 1 91 ? 1.545 3.021 -9.754 1.00 98.38 91 GLU A N 1
ATOM 725 C CA . GLU A 1 91 ? 0.268 2.298 -9.678 1.00 98.38 91 GLU A CA 1
ATOM 726 C C . GLU A 1 91 ? 0.330 0.949 -10.402 1.00 98.38 91 GLU A C 1
ATOM 728 O O . GLU A 1 91 ? -0.138 -0.059 -9.877 1.00 98.38 91 GLU A O 1
ATOM 733 N N . SER A 1 92 ? 0.956 0.906 -11.584 1.00 98.19 92 SER A N 1
ATOM 734 C CA . SER A 1 92 ? 1.155 -0.330 -12.346 1.00 98.19 92 SER A CA 1
ATOM 735 C C . SER A 1 92 ? 1.977 -1.351 -11.557 1.00 98.19 92 SER A C 1
ATOM 737 O O . SER A 1 92 ? 1.562 -2.502 -11.404 1.00 98.19 92 SER A O 1
ATOM 739 N N . TYR A 1 93 ? 3.104 -0.927 -10.974 1.00 98.25 93 TYR A N 1
ATOM 740 C CA . TYR A 1 93 ? 3.933 -1.791 -10.133 1.00 98.25 93 TYR A CA 1
ATOM 741 C C . TYR A 1 93 ? 3.146 -2.300 -8.926 1.00 98.25 93 TYR A C 1
ATOM 743 O O . TYR A 1 93 ? 3.094 -3.508 -8.702 1.00 98.25 93 TYR A O 1
ATOM 751 N N . LEU A 1 94 ? 2.463 -1.419 -8.193 1.00 98.38 94 LEU A N 1
ATOM 752 C CA . LEU A 1 94 ? 1.603 -1.823 -7.080 1.00 98.38 94 LEU A CA 1
ATOM 753 C C . LEU A 1 94 ? 0.514 -2.806 -7.523 1.00 98.38 94 LEU A C 1
ATOM 755 O O . LEU A 1 94 ? 0.281 -3.797 -6.841 1.00 98.38 94 LEU A O 1
ATOM 759 N N . GLY A 1 95 ? -0.099 -2.603 -8.689 1.00 97.88 95 GLY A N 1
ATOM 760 C CA . GLY A 1 95 ? -1.086 -3.517 -9.262 1.00 97.88 95 GLY A CA 1
ATOM 761 C C . GLY A 1 95 ? -0.532 -4.910 -9.580 1.00 97.88 95 GLY A C 1
ATOM 762 O O . GLY A 1 95 ? -1.283 -5.885 -9.546 1.00 97.88 95 GLY A O 1
ATOM 763 N N . HIS A 1 96 ? 0.766 -5.036 -9.863 1.00 98.19 96 HIS A N 1
ATOM 764 C CA . HIS A 1 96 ? 1.431 -6.333 -9.993 1.00 98.19 96 HIS A CA 1
ATOM 765 C C . HIS A 1 96 ? 1.713 -6.981 -8.633 1.00 98.19 96 HIS A C 1
ATOM 767 O O . HIS A 1 96 ? 1.489 -8.179 -8.486 1.00 98.19 96 HIS A O 1
ATOM 773 N N . ILE A 1 97 ? 2.168 -6.200 -7.652 1.00 98.38 97 ILE A N 1
ATOM 774 C CA . ILE A 1 97 ? 2.612 -6.690 -6.336 1.00 98.38 97 ILE A CA 1
ATOM 775 C C . ILE A 1 97 ? 1.422 -7.045 -5.436 1.00 98.38 97 ILE A C 1
ATOM 777 O O . ILE A 1 97 ? 1.372 -8.113 -4.834 1.00 98.38 97 ILE A O 1
ATOM 781 N N . LEU A 1 98 ? 0.432 -6.156 -5.347 1.00 98.12 98 LEU A N 1
ATOM 782 C CA . LEU A 1 98 ? -0.668 -6.259 -4.386 1.00 98.12 98 LEU A CA 1
ATOM 783 C C . LEU A 1 98 ? -1.656 -7.390 -4.700 1.00 98.12 98 LEU A C 1
ATOM 785 O O . LEU A 1 98 ? -2.447 -7.755 -3.838 1.00 98.12 98 LEU A O 1
ATOM 789 N N . LYS A 1 99 ? -1.581 -7.989 -5.896 1.00 97.44 99 LYS A N 1
ATOM 790 C CA . LYS A 1 99 ? -2.328 -9.209 -6.252 1.00 97.44 99 LYS A CA 1
ATOM 791 C C . LYS A 1 99 ? -1.932 -10.426 -5.417 1.00 97.44 99 LYS A C 1
ATOM 793 O O . LYS A 1 99 ? -2.700 -11.378 -5.351 1.00 97.44 99 LYS A O 1
ATOM 798 N N . GLU A 1 100 ? -0.751 -10.401 -4.803 1.00 97.38 100 GLU A N 1
ATOM 799 C CA . GLU A 1 100 ? -0.258 -11.468 -3.927 1.00 97.38 100 GLU A CA 1
ATOM 800 C C . GLU A 1 100 ? -0.878 -11.411 -2.515 1.00 97.38 100 GLU A C 1
ATOM 802 O O . GLU A 1 100 ? -0.666 -12.318 -1.713 1.00 97.38 100 GLU A O 1
ATOM 807 N N . TYR A 1 101 ? -1.653 -10.364 -2.207 1.00 97.19 101 TYR A N 1
ATOM 808 C CA . TYR A 1 101 ? -2.204 -10.093 -0.880 1.00 97.19 101 TYR A CA 1
ATOM 809 C C . TYR A 1 101 ? -3.729 -9.969 -0.923 1.00 97.19 101 TYR A C 1
ATOM 811 O O . TYR A 1 101 ? -4.313 -9.518 -1.911 1.00 97.19 101 TYR A O 1
ATOM 819 N N . ASN A 1 102 ? -4.394 -10.326 0.176 1.00 97.56 102 ASN A N 1
ATOM 820 C CA . ASN A 1 102 ? -5.835 -10.128 0.286 1.00 97.56 102 ASN A CA 1
ATOM 821 C C . ASN A 1 102 ? -6.140 -8.628 0.387 1.00 97.56 102 ASN A C 1
ATOM 823 O O . ASN A 1 102 ? -5.456 -7.875 1.084 1.00 97.56 102 ASN A O 1
ATOM 827 N N . ARG A 1 103 ? -7.189 -8.177 -0.309 1.00 95.81 103 ARG A N 1
ATOM 828 C CA . ARG A 1 103 ? -7.514 -6.747 -0.435 1.00 95.81 103 ARG A CA 1
ATOM 829 C C . ARG A 1 103 ? -7.779 -6.066 0.911 1.00 95.81 103 ARG A C 1
ATOM 831 O O . ARG A 1 103 ? -7.540 -4.870 1.029 1.00 95.81 103 ARG A O 1
ATOM 838 N N . ASP A 1 104 ? -8.275 -6.793 1.901 1.00 95.00 104 ASP A N 1
ATOM 839 C CA . ASP A 1 104 ? -8.554 -6.312 3.256 1.00 95.00 104 ASP A CA 1
ATOM 840 C C . ASP A 1 104 ? -7.291 -6.116 4.115 1.00 95.00 104 ASP A C 1
ATOM 842 O O . ASP A 1 104 ? -7.355 -5.478 5.165 1.00 95.00 104 ASP A O 1
ATOM 846 N N . GLN A 1 105 ? -6.128 -6.606 3.672 1.00 95.75 105 GLN A N 1
ATOM 847 C CA . GLN A 1 105 ? -4.877 -6.478 4.422 1.00 95.75 105 GLN A CA 1
ATOM 848 C C . GLN A 1 105 ? -4.264 -5.077 4.349 1.00 95.75 105 GLN A C 1
ATOM 850 O O . GLN A 1 105 ? -3.485 -4.726 5.238 1.00 95.75 105 GLN A O 1
ATOM 855 N N . PHE A 1 106 ? -4.609 -4.279 3.335 1.00 97.00 106 PHE A N 1
ATOM 856 C CA . PHE A 1 106 ? -3.996 -2.978 3.078 1.00 97.00 106 PHE A CA 1
ATOM 857 C C . PHE A 1 106 ? -5.014 -1.890 2.722 1.00 97.00 106 PHE A C 1
ATOM 859 O O . PHE A 1 106 ? -6.123 -2.132 2.237 1.00 97.00 106 PHE A O 1
ATOM 866 N N . ILE A 1 107 ? -4.600 -0.650 2.937 1.00 96.81 107 ILE A N 1
ATOM 867 C CA . ILE A 1 107 ? -5.286 0.565 2.519 1.00 96.81 107 ILE A CA 1
ATOM 868 C C . ILE A 1 107 ? -4.416 1.198 1.437 1.00 96.81 107 ILE A C 1
ATOM 870 O O . ILE A 1 107 ? -3.200 1.284 1.594 1.00 96.81 107 ILE A O 1
ATOM 874 N N . ILE A 1 108 ? -5.042 1.619 0.344 1.00 96.50 108 ILE A N 1
ATOM 875 C CA . ILE A 1 108 ? -4.371 2.315 -0.751 1.00 96.50 108 ILE A CA 1
ATOM 876 C C . ILE A 1 108 ? -5.067 3.654 -0.976 1.00 96.50 108 ILE A C 1
ATOM 878 O O . ILE A 1 108 ? -6.302 3.699 -0.930 1.00 96.50 108 ILE A O 1
ATOM 882 N N . SER A 1 109 ? -4.275 4.705 -1.170 1.00 94.38 109 SER A N 1
ATOM 883 C CA . SER A 1 109 ? -4.715 6.052 -1.535 1.00 94.38 109 SER A CA 1
ATOM 884 C C . SER A 1 109 ? -4.011 6.532 -2.790 1.00 94.38 109 SER A C 1
ATOM 886 O O . SER A 1 109 ? -2.882 6.054 -3.045 1.00 94.38 109 SER A O 1
#

InterPro domains:
  IPR020471 Aldo-keto reductase [PTHR42686] (43-109)
  IPR023210 NADP-dependent oxidoreductase domain [PF00248] (44-109)
  IPR036812 NAD(P)-dependent oxidoreductase domain superfamily [G3DSA:3.20.20.100] (42-109)
  IPR036812 NAD(P)-dependent oxidoreductase domain superfamily [SSF51430] (43-108)

pLDDT: mean 85.3, std 17.05, range [39.47, 98.56]

Organism: Myxobolus squamalis (NCBI:txid59785)